Protein AF-A0A7Y0X6C0-F1 (afdb_monomer_lite)

Foldseek 3Di:
DQDPVNPPPDDPVLVVQQEQPALCSQLQCQQPNPRPHHDDDPVSVVSNVVDPSNDHPDPPDDDDDDPPDPDPPDDDD

pLDDT: mean 77.02, std 15.16, range [38.78, 95.25]

Secondary structure (DSSP, 8-state):
---GGGSS-S-HHHHHHSB--SHHHHHHHHHH---S--B--HHHHHHHTTSTT-----S----------TT--S---

Sequence (77 aa):
ARTFSSGGALSDKDKKEAMATTGKRLAEQIGKGNERIIFSIINKFGTAVTLPECYNDSPDIIVLVDEGHRSQNGSNN

Structure (mmCIF, N/CA/C/O backbone):
data_AF-A0A7Y0X6C0-F1
#
_entry.id   AF-A0A7Y0X6C0-F1
#
loop_
_atom_site.group_PDB
_atom_site.id
_atom_site.type_symbol
_atom_site.label_atom_id
_atom_site.label_alt_id
_atom_site.label_comp_id
_atom_site.label_asym_id
_atom_site.label_entity_id
_atom_site.label_seq_id
_atom_site.pdbx_PDB_ins_code
_atom_site.Cartn_x
_atom_site.Cartn_y
_atom_site.Cartn_z
_atom_site.occupancy
_atom_site.B_iso_or_equiv
_atom_site.auth_seq_id
_atom_site.auth_comp_id
_atom_site.auth_asym_id
_atom_site.auth_atom_id
_atom_site.pdbx_PDB_model_num
ATOM 1 N N . ALA A 1 1 ? 11.398 3.258 -22.926 1.00 49.94 1 ALA A N 1
ATOM 2 C CA . ALA A 1 1 ? 10.834 2.230 -22.029 1.00 49.94 1 ALA A CA 1
ATOM 3 C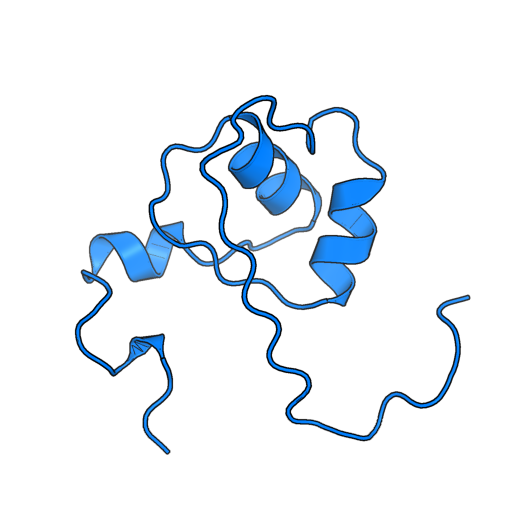 C . ALA A 1 1 ? 9.395 2.617 -21.703 1.00 49.94 1 ALA A C 1
ATOM 5 O O . ALA A 1 1 ? 9.178 3.764 -21.332 1.00 49.94 1 ALA A O 1
ATOM 6 N N . ARG A 1 2 ? 8.411 1.733 -21.908 1.00 52.22 2 ARG A N 1
ATOM 7 C CA . ARG A 1 2 ? 7.038 1.971 -21.436 1.00 52.22 2 ARG A CA 1
ATOM 8 C C . ARG A 1 2 ? 6.998 1.559 -19.969 1.00 52.22 2 ARG A C 1
ATOM 10 O O . ARG A 1 2 ? 7.168 0.385 -19.672 1.00 52.22 2 ARG A O 1
ATOM 17 N N . THR A 1 3 ? 6.860 2.519 -19.059 1.00 62.34 3 THR A N 1
ATOM 18 C CA . THR A 1 3 ? 6.634 2.222 -17.638 1.00 62.34 3 THR A CA 1
ATOM 19 C C . THR A 1 3 ? 5.255 1.584 -17.480 1.00 62.34 3 THR A C 1
ATOM 21 O O . THR A 1 3 ? 4.370 1.840 -18.300 1.00 62.34 3 THR A O 1
ATOM 24 N N . PHE A 1 4 ? 5.038 0.782 -16.435 1.00 66.12 4 PHE A N 1
ATOM 25 C CA . PHE A 1 4 ? 3.728 0.177 -16.150 1.00 66.12 4 PHE A CA 1
ATOM 26 C C . PHE A 1 4 ? 2.596 1.225 -16.176 1.00 66.12 4 PHE A C 1
ATOM 28 O O . PHE A 1 4 ? 1.533 1.006 -16.755 1.00 66.12 4 PHE A O 1
ATOM 35 N N . SER A 1 5 ? 2.874 2.433 -15.678 1.00 64.75 5 SER A N 1
ATOM 36 C CA . SER A 1 5 ? 1.940 3.562 -15.684 1.00 64.75 5 SER A CA 1
ATOM 37 C C . SER A 1 5 ? 1.551 4.072 -17.082 1.00 64.75 5 SER A C 1
ATOM 39 O O . SER A 1 5 ? 0.503 4.694 -17.239 1.00 64.75 5 SER A O 1
ATOM 41 N N . SER A 1 6 ? 2.375 3.817 -18.102 1.00 64.19 6 SER A N 1
ATOM 42 C CA . SER A 1 6 ? 2.127 4.188 -19.505 1.00 64.19 6 SER A CA 1
ATOM 43 C C . SER A 1 6 ? 1.381 3.114 -20.311 1.00 64.19 6 SER A C 1
ATOM 45 O O . SER A 1 6 ? 1.048 3.344 -21.470 1.00 64.19 6 SER A O 1
ATOM 47 N N . GLY A 1 7 ? 1.097 1.952 -19.709 1.00 67.94 7 GLY A N 1
ATOM 48 C CA . GLY A 1 7 ? 0.433 0.815 -20.358 1.00 67.94 7 GLY A CA 1
ATOM 49 C C . GLY A 1 7 ? -1.092 0.919 -20.484 1.00 67.94 7 GLY A C 1
ATOM 50 O O . GLY A 1 7 ? -1.724 -0.057 -20.865 1.00 67.94 7 GLY A O 1
ATOM 5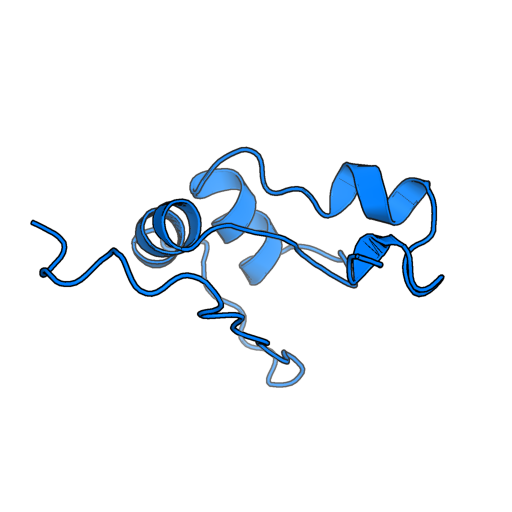1 N N . GLY A 1 8 ? -1.701 2.061 -20.143 1.00 68.94 8 GLY A N 1
ATOM 52 C CA . GLY A 1 8 ? -3.157 2.270 -20.220 1.00 68.94 8 GLY A CA 1
ATOM 53 C C . GLY A 1 8 ? -3.968 1.679 -19.056 1.00 68.94 8 GLY A C 1
ATOM 54 O O . GLY A 1 8 ? -5.181 1.836 -19.019 1.00 68.94 8 GLY A O 1
ATOM 55 N N . ALA A 1 9 ? -3.313 1.038 -18.082 1.00 71.19 9 ALA A N 1
ATOM 56 C CA . ALA A 1 9 ? -3.959 0.430 -16.915 1.00 71.19 9 ALA A CA 1
ATOM 57 C C . ALA A 1 9 ? -4.334 1.426 -15.794 1.00 71.19 9 ALA A C 1
ATOM 59 O O . ALA A 1 9 ? -4.984 1.028 -14.826 1.00 71.19 9 ALA A O 1
ATOM 60 N N . LEU A 1 10 ? -3.921 2.694 -15.905 1.00 69.19 10 LEU A N 1
ATOM 61 C CA . LEU A 1 10 ? -4.217 3.766 -14.950 1.00 69.19 10 LEU A CA 1
ATOM 62 C C . LEU A 1 10 ? -4.998 4.875 -15.646 1.00 69.19 10 LEU A C 1
ATOM 64 O O . LEU A 1 10 ? -4.538 5.391 -16.670 1.00 69.19 10 LEU A O 1
ATOM 68 N N . SER A 1 11 ? -6.121 5.292 -15.061 1.00 71.62 11 SER A N 1
ATOM 69 C CA . SER A 1 11 ? -6.735 6.567 -15.428 1.00 71.62 11 SER A CA 1
ATOM 70 C C . SER A 1 11 ? -5.877 7.734 -14.923 1.00 71.62 11 SER A C 1
ATOM 72 O O . SER A 1 11 ? -5.024 7.577 -14.045 1.00 71.62 11 SER A O 1
ATOM 74 N N . ASP A 1 12 ? -6.089 8.937 -15.457 1.00 68.44 12 ASP A N 1
ATOM 75 C CA . ASP A 1 12 ? -5.340 10.118 -15.009 1.00 68.44 12 ASP A CA 1
ATOM 76 C C . ASP A 1 12 ? -5.634 10.492 -13.547 1.00 68.44 12 ASP A C 1
ATOM 78 O O . ASP A 1 12 ? -4.768 11.051 -12.871 1.00 68.44 12 ASP A O 1
ATOM 82 N N . LYS A 1 13 ? -6.812 10.115 -13.030 1.00 65.62 13 LYS A N 1
ATOM 83 C CA . LYS A 1 13 ? -7.144 10.233 -11.606 1.00 65.62 13 LYS A CA 1
ATOM 84 C C . LYS A 1 13 ? -6.334 9.241 -10.766 1.00 65.62 13 LYS A C 1
ATOM 86 O O . LYS A 1 13 ? -5.704 9.651 -9.792 1.00 65.62 13 LYS A O 1
ATOM 91 N N . ASP A 1 14 ? -6.260 7.983 -11.206 1.00 68.12 14 ASP A N 1
ATOM 92 C CA . 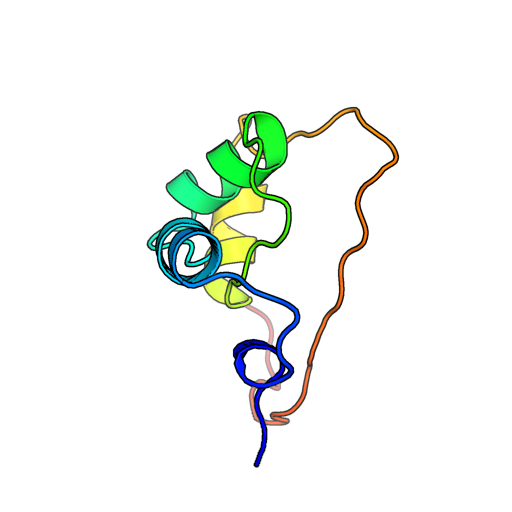ASP A 1 14 ? -5.498 6.937 -10.512 1.00 68.12 14 ASP A CA 1
ATOM 93 C C . ASP A 1 14 ? -4.016 7.301 -10.422 1.00 68.12 14 ASP A C 1
ATOM 95 O O . ASP A 1 14 ? -3.397 7.090 -9.391 1.00 68.12 14 ASP A O 1
ATOM 99 N N . LYS A 1 15 ? -3.433 7.921 -11.457 1.00 67.56 15 LYS A N 1
ATOM 100 C CA . LYS A 1 15 ? -2.013 8.322 -11.437 1.00 67.56 15 LYS A CA 1
ATOM 101 C C . LYS A 1 15 ? -1.669 9.281 -10.297 1.00 67.56 15 LYS A C 1
ATOM 103 O O . LYS A 1 15 ? -0.570 9.196 -9.754 1.00 67.56 15 LYS A O 1
ATOM 108 N N . LYS A 1 16 ? -2.571 10.208 -9.958 1.00 67.25 16 LYS A N 1
ATOM 109 C CA . LYS A 1 16 ? -2.317 11.226 -8.928 1.00 67.25 16 LYS A CA 1
ATOM 110 C C . LYS A 1 16 ? -2.472 10.657 -7.517 1.00 67.25 16 LYS A C 1
ATOM 112 O O . LYS A 1 16 ? -1.710 11.032 -6.632 1.00 67.25 16 LYS A O 1
ATOM 117 N N . GLU A 1 17 ? -3.432 9.758 -7.324 1.00 66.88 17 GLU A N 1
ATOM 118 C CA . GLU A 1 17 ? -3.716 9.118 -6.031 1.00 66.88 17 GLU A CA 1
ATOM 119 C C . GLU A 1 17 ? -2.792 7.913 -5.763 1.00 66.88 17 GLU A C 1
ATOM 121 O O . GLU A 1 17 ? -2.445 7.644 -4.613 1.00 66.88 17 GLU A O 1
ATOM 126 N N . ALA A 1 18 ? -2.297 7.248 -6.813 1.00 66.38 18 ALA A N 1
ATOM 127 C CA . ALA A 1 18 ? -1.441 6.066 -6.709 1.00 66.38 18 ALA A CA 1
ATOM 128 C C . ALA A 1 18 ? -0.005 6.354 -6.245 1.00 66.38 18 ALA A C 1
ATOM 130 O O . ALA A 1 18 ? 0.723 5.415 -5.934 1.00 66.38 18 ALA A O 1
ATOM 131 N N . MET A 1 19 ? 0.449 7.612 -6.216 1.00 68.38 19 MET A N 1
ATOM 132 C CA . MET A 1 19 ? 1.800 7.937 -5.749 1.00 68.38 19 MET A CA 1
ATOM 133 C C . MET A 1 19 ? 1.821 8.143 -4.234 1.00 68.38 19 MET A C 1
ATOM 135 O O . MET A 1 19 ? 1.471 9.215 -3.736 1.00 68.38 19 MET A O 1
ATOM 139 N N . ALA A 1 20 ? 2.324 7.154 -3.494 1.00 68.44 20 ALA A N 1
ATOM 140 C CA . ALA A 1 20 ? 2.565 7.318 -2.066 1.00 68.44 20 ALA A CA 1
ATOM 141 C C . ALA A 1 20 ? 3.701 8.331 -1.837 1.00 68.44 20 ALA A C 1
ATOM 143 O O . ALA A 1 20 ? 4.876 8.083 -2.136 1.00 68.44 20 ALA A O 1
ATOM 144 N N . THR A 1 21 ? 3.373 9.510 -1.311 1.00 75.94 21 THR A N 1
ATOM 145 C CA . THR A 1 21 ? 4.350 10.587 -1.083 1.00 75.94 21 THR A CA 1
ATOM 146 C C . THR A 1 21 ? 5.262 10.297 0.112 1.00 75.94 21 THR A C 1
ATOM 148 O O . THR A 1 21 ? 6.445 10.629 0.057 1.00 75.94 21 THR A O 1
ATOM 151 N N . THR A 1 22 ? 4.762 9.591 1.135 1.00 86.19 22 THR A N 1
ATOM 152 C CA . THR A 1 22 ? 5.477 9.240 2.377 1.00 86.19 22 THR A CA 1
ATOM 153 C C . THR A 1 22 ? 5.177 7.802 2.828 1.00 86.19 22 THR A C 1
ATOM 155 O O . THR A 1 22 ? 4.198 7.206 2.381 1.00 86.19 22 THR A O 1
ATOM 158 N N . GLY A 1 23 ? 5.995 7.249 3.736 1.00 88.00 23 GLY A N 1
ATOM 159 C CA . GLY A 1 23 ? 5.745 5.930 4.341 1.00 88.00 23 GLY A CA 1
ATOM 160 C C . GLY A 1 23 ? 4.441 5.873 5.145 1.00 88.00 23 GLY A C 1
ATOM 161 O O . GLY A 1 23 ? 3.678 4.927 5.002 1.00 88.00 23 GLY A O 1
ATOM 162 N N . LYS A 1 24 ? 4.113 6.935 5.894 1.00 91.19 24 LYS A N 1
ATOM 163 C CA . LYS A 1 24 ? 2.819 7.055 6.588 1.00 91.19 24 LYS A CA 1
ATOM 164 C C . LYS A 1 24 ? 1.637 7.028 5.620 1.00 91.19 24 LYS A C 1
ATOM 166 O O . LYS A 1 24 ? 0.675 6.302 5.841 1.00 91.19 24 LYS A O 1
ATOM 171 N N . ARG A 1 25 ? 1.727 7.776 4.515 1.00 89.56 25 ARG A N 1
ATOM 172 C CA . ARG A 1 25 ? 0.672 7.777 3.497 1.00 89.56 25 ARG A CA 1
ATOM 173 C C . ARG A 1 25 ? 0.493 6.390 2.881 1.00 89.56 25 ARG A C 1
ATOM 175 O O . ARG A 1 25 ? -0.636 5.970 2.682 1.00 89.56 25 ARG A O 1
ATOM 182 N N . LEU A 1 26 ? 1.590 5.680 2.616 1.00 92.00 26 LEU A N 1
ATOM 183 C CA . LEU A 1 26 ? 1.540 4.308 2.115 1.00 92.00 26 LEU A CA 1
ATOM 184 C C . LEU A 1 26 ? 0.865 3.354 3.107 1.00 92.00 26 LEU A C 1
ATOM 186 O O . LEU A 1 26 ? 0.045 2.545 2.694 1.00 92.00 26 LEU A O 1
ATOM 190 N N . ALA A 1 27 ? 1.181 3.467 4.397 1.00 93.31 27 ALA A N 1
ATOM 191 C CA . ALA A 1 27 ? 0.570 2.656 5.443 1.00 93.31 27 ALA A CA 1
ATOM 192 C C . ALA A 1 27 ? -0.954 2.865 5.503 1.00 93.31 27 ALA A C 1
ATOM 194 O O . ALA A 1 27 ? -1.712 1.901 5.476 1.00 93.31 27 ALA A O 1
ATOM 195 N N . GLU A 1 28 ? -1.406 4.124 5.464 1.00 91.81 28 GLU A N 1
ATOM 196 C CA . GLU A 1 28 ? -2.832 4.466 5.374 1.00 91.81 28 GLU A CA 1
ATOM 197 C C . GLU A 1 28 ? -3.494 3.904 4.106 1.00 91.81 28 GLU A C 1
ATOM 199 O O . GLU A 1 28 ? -4.608 3.392 4.183 1.00 91.81 28 GLU A O 1
ATOM 204 N N . GLN A 1 29 ? -2.824 3.984 2.950 1.00 91.25 29 GLN A N 1
ATOM 205 C CA . GLN A 1 29 ? -3.340 3.449 1.685 1.00 91.25 29 GLN A CA 1
ATOM 206 C C . GLN A 1 29 ? -3.452 1.924 1.706 1.00 91.25 29 GLN A C 1
ATOM 208 O O . GLN A 1 29 ? -4.435 1.384 1.213 1.00 91.25 29 GLN A O 1
ATOM 213 N N . ILE A 1 30 ? -2.486 1.231 2.313 1.00 90.88 30 ILE A N 1
ATOM 214 C CA . ILE A 1 30 ? -2.540 -0.224 2.473 1.00 90.88 30 ILE A CA 1
ATOM 215 C C . ILE A 1 30 ? -3.698 -0.609 3.391 1.00 90.88 30 ILE A C 1
ATOM 217 O O . ILE A 1 30 ? -4.481 -1.473 3.018 1.00 90.88 30 ILE A O 1
ATOM 221 N N . GLY A 1 31 ? -3.825 0.010 4.567 1.00 90.94 31 GLY A N 1
ATOM 222 C CA . GLY A 1 31 ? -4.797 -0.451 5.560 1.00 90.94 31 GLY A CA 1
ATOM 223 C C . GLY A 1 31 ? -6.220 0.078 5.395 1.00 90.94 31 GLY A C 1
ATOM 224 O O . GLY A 1 31 ? -7.163 -0.540 5.877 1.00 90.94 31 GLY A O 1
ATOM 225 N N . LYS A 1 32 ? -6.399 1.245 4.767 1.00 85.31 32 LYS A N 1
ATOM 226 C CA . LYS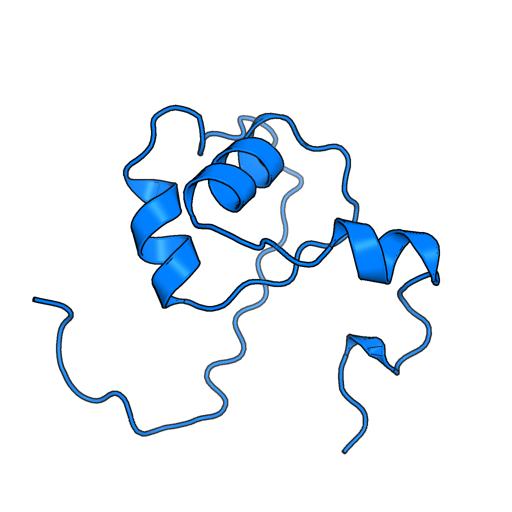 A 1 32 ? -7.702 1.939 4.691 1.00 85.31 32 LYS A CA 1
ATOM 227 C C . LYS A 1 32 ? -7.993 2.564 3.324 1.00 85.31 32 LYS A C 1
ATOM 229 O O . LYS A 1 32 ? -9.020 3.228 3.174 1.00 85.31 32 LYS A O 1
ATOM 234 N N . GLY A 1 33 ? -7.083 2.429 2.362 1.00 79.69 33 GLY A N 1
ATOM 235 C CA . GLY A 1 33 ? -7.225 2.997 1.027 1.00 79.69 33 GLY A CA 1
ATOM 236 C C . GLY A 1 33 ? -8.227 2.236 0.160 1.00 79.69 33 GLY A C 1
ATOM 237 O O . GLY A 1 33 ? -8.462 1.049 0.354 1.00 79.69 33 GLY A O 1
ATOM 238 N N . ASN A 1 34 ? -8.795 2.935 -0.823 1.00 80.56 34 ASN A N 1
ATOM 239 C CA . ASN A 1 34 ? -9.635 2.355 -1.884 1.00 80.56 34 ASN A CA 1
ATOM 240 C C . ASN A 1 34 ? -8.932 2.428 -3.253 1.00 80.56 34 ASN A C 1
ATOM 242 O O . ASN A 1 34 ? -9.549 2.227 -4.302 1.00 80.56 34 ASN A O 1
ATOM 246 N N . GLU A 1 35 ? -7.647 2.782 -3.261 1.00 83.88 35 GLU A N 1
ATOM 247 C CA . GLU A 1 35 ? -6.838 2.903 -4.460 1.00 83.88 35 GLU A CA 1
ATOM 248 C C . GLU A 1 35 ? -6.633 1.529 -5.112 1.00 83.88 35 GLU A C 1
ATOM 250 O O . GLU A 1 35 ? -6.079 0.610 -4.513 1.00 83.88 35 GLU A O 1
ATOM 255 N N . ARG A 1 36 ? -7.028 1.396 -6.386 1.00 83.00 36 ARG A N 1
ATOM 256 C CA . ARG A 1 36 ? -6.882 0.136 -7.140 1.00 83.00 36 ARG A CA 1
ATOM 257 C C . ARG A 1 36 ? -5.421 -0.277 -7.329 1.00 83.00 36 ARG A C 1
ATOM 259 O O . ARG A 1 36 ? -5.123 -1.456 -7.485 1.00 83.00 36 ARG A O 1
ATOM 266 N N . ILE A 1 37 ? -4.523 0.700 -7.435 1.00 86.69 37 ILE A N 1
ATOM 267 C CA . ILE A 1 37 ? -3.100 0.499 -7.709 1.00 86.69 37 ILE A CA 1
ATOM 268 C C . ILE A 1 37 ? -2.321 1.529 -6.897 1.00 86.69 37 ILE A C 1
ATOM 270 O O . ILE A 1 37 ? -2.638 2.715 -6.946 1.00 86.69 37 ILE A O 1
ATOM 274 N N . ILE A 1 38 ? -1.282 1.084 -6.192 1.00 87.56 38 ILE A N 1
ATOM 275 C CA . ILE A 1 38 ? -0.386 1.940 -5.412 1.00 87.56 38 ILE A CA 1
ATOM 276 C C . ILE A 1 38 ? 1.037 1.735 -5.936 1.00 87.56 38 ILE A C 1
ATOM 278 O O . ILE A 1 38 ? 1.537 0.612 -5.967 1.00 87.56 38 ILE A O 1
ATOM 282 N N . PHE A 1 39 ? 1.703 2.818 -6.334 1.00 87.38 39 PHE A N 1
ATOM 283 C CA . PHE A 1 39 ? 3.128 2.814 -6.658 1.00 87.38 39 PHE A CA 1
ATOM 284 C C . PHE A 1 39 ? 3.918 3.389 -5.491 1.00 87.38 39 PHE A C 1
ATOM 286 O O . PHE A 1 39 ? 3.686 4.513 -5.035 1.00 87.38 39 PHE A O 1
ATOM 293 N N . SER A 1 40 ? 4.908 2.628 -5.042 1.00 86.25 40 SER A N 1
ATOM 294 C CA . SER A 1 40 ? 5.830 3.042 -3.997 1.00 86.25 40 SER A CA 1
ATOM 295 C C . SER A 1 40 ? 7.245 2.561 -4.301 1.00 86.25 40 SER A C 1
ATOM 297 O O . SER A 1 40 ? 7.462 1.719 -5.167 1.00 86.25 40 SER A O 1
ATOM 299 N N . ILE A 1 41 ? 8.209 3.117 -3.573 1.00 86.50 41 ILE A N 1
ATOM 300 C CA . ILE A 1 41 ? 9.600 2.665 -3.557 1.00 86.50 41 ILE A CA 1
ATOM 301 C C . ILE A 1 41 ? 9.874 1.899 -2.263 1.00 86.50 41 ILE A C 1
ATOM 303 O O . ILE A 1 41 ? 9.260 2.182 -1.228 1.00 86.50 41 ILE A O 1
ATOM 307 N N . ILE A 1 42 ? 10.844 0.985 -2.301 1.00 85.25 42 ILE A N 1
ATOM 308 C CA . ILE A 1 42 ? 11.133 0.067 -1.191 1.00 85.25 42 ILE A CA 1
ATOM 309 C C . ILE A 1 42 ? 11.417 0.788 0.137 1.00 85.25 42 ILE A C 1
ATOM 311 O O . ILE A 1 42 ? 10.895 0.388 1.172 1.00 85.25 42 ILE A O 1
ATOM 315 N N . ASN A 1 43 ? 12.128 1.922 0.118 1.00 83.31 43 ASN A N 1
ATOM 316 C CA . ASN A 1 43 ? 12.429 2.683 1.339 1.00 83.31 43 ASN A CA 1
ATOM 317 C C . ASN A 1 43 ? 11.158 3.201 2.038 1.00 83.31 43 ASN A C 1
ATOM 319 O O . ASN A 1 43 ? 11.076 3.186 3.263 1.00 83.31 43 ASN A O 1
ATOM 323 N N . LYS A 1 44 ? 10.139 3.626 1.275 1.00 86.88 44 LYS A N 1
ATOM 324 C CA . LYS A 1 44 ? 8.852 4.073 1.841 1.00 86.88 44 LYS A CA 1
ATOM 325 C C . LYS A 1 44 ? 8.051 2.900 2.391 1.00 86.88 44 LYS A C 1
ATOM 327 O O . LYS A 1 44 ? 7.393 3.060 3.413 1.00 86.88 44 LYS A O 1
ATOM 332 N N . PHE A 1 45 ? 8.128 1.743 1.732 1.00 89.00 45 PHE A N 1
ATOM 333 C CA . PHE A 1 45 ? 7.540 0.503 2.232 1.00 89.00 45 PHE A CA 1
ATOM 334 C C . PHE A 1 45 ? 8.173 0.084 3.561 1.00 89.00 45 PHE A C 1
ATOM 336 O O . PHE A 1 45 ? 7.447 -0.154 4.519 1.00 89.00 45 PHE A O 1
ATOM 343 N N . GLY A 1 46 ? 9.504 0.132 3.670 1.00 88.19 46 GLY A N 1
ATOM 344 C CA . GLY A 1 46 ? 10.219 -0.139 4.921 1.00 88.19 46 GLY A CA 1
ATOM 345 C C . GLY A 1 46 ? 9.785 0.760 6.085 1.00 88.19 46 GLY A C 1
ATOM 346 O O . GLY A 1 46 ? 9.681 0.290 7.210 1.00 88.19 46 GLY A O 1
ATOM 347 N N . THR A 1 47 ? 9.465 2.033 5.829 1.00 92.00 47 THR A N 1
ATOM 348 C CA . THR A 1 47 ? 8.874 2.911 6.856 1.00 92.00 47 THR A CA 1
ATOM 349 C C . THR A 1 47 ? 7.404 2.589 7.134 1.00 92.00 47 THR A C 1
ATOM 351 O O . THR A 1 47 ? 6.972 2.700 8.271 1.00 92.00 47 THR A O 1
ATOM 354 N N . ALA A 1 48 ? 6.618 2.227 6.119 1.00 93.12 48 ALA A N 1
ATOM 355 C CA . ALA A 1 48 ? 5.191 1.956 6.280 1.00 93.12 48 ALA A CA 1
ATOM 356 C C . ALA A 1 48 ? 4.934 0.745 7.183 1.00 93.12 48 ALA A C 1
ATOM 358 O O . ALA A 1 48 ? 4.103 0.826 8.077 1.00 93.12 48 ALA A O 1
ATOM 359 N N . VAL A 1 49 ? 5.687 -0.344 6.999 1.00 91.94 49 VAL A N 1
ATOM 360 C CA . VAL A 1 49 ? 5.475 -1.609 7.729 1.00 91.94 49 VAL A CA 1
ATOM 361 C C . VAL A 1 49 ? 5.741 -1.524 9.235 1.00 91.94 49 VAL A C 1
ATOM 363 O O . VAL A 1 49 ? 5.369 -2.435 9.967 1.00 91.94 49 VAL A O 1
ATOM 366 N N . THR A 1 50 ? 6.375 -0.451 9.719 1.00 94.62 50 THR A N 1
ATOM 367 C CA . THR A 1 50 ? 6.559 -0.218 11.162 1.00 94.62 50 THR A CA 1
ATOM 368 C C . THR A 1 50 ? 5.353 0.466 11.808 1.00 94.62 50 THR A C 1
ATOM 370 O O . THR A 1 50 ? 5.285 0.562 13.033 1.00 94.62 50 THR A O 1
ATOM 373 N N . LEU A 1 51 ? 4.409 0.951 10.999 1.00 95.25 51 LEU A N 1
ATOM 374 C CA . LEU A 1 51 ? 3.238 1.685 11.450 1.00 95.25 51 LEU A CA 1
ATOM 375 C C . LEU A 1 51 ? 2.038 0.741 11.625 1.00 95.25 51 LEU A C 1
ATOM 377 O O . LEU A 1 51 ? 1.774 -0.079 10.743 1.00 95.25 51 LEU A O 1
ATOM 381 N N . PRO A 1 52 ? 1.266 0.867 12.719 1.00 93.81 52 PRO A N 1
ATOM 382 C CA . PRO A 1 52 ? 0.126 -0.010 12.994 1.00 93.81 52 PRO A CA 1
ATOM 383 C C . PRO A 1 52 ? -0.995 0.116 11.955 1.00 93.81 52 PRO A C 1
ATOM 385 O O . PRO A 1 52 ? -1.750 -0.827 11.746 1.00 93.81 52 PRO A O 1
ATOM 388 N N . GLU A 1 53 ? -1.114 1.266 11.289 1.00 91.25 53 GLU A N 1
ATOM 389 C CA . GLU A 1 53 ? -2.066 1.473 10.200 1.00 91.25 53 GLU A CA 1
ATOM 390 C C . GLU A 1 53 ? -1.707 0.721 8.907 1.00 91.25 53 GLU A C 1
ATOM 392 O O . GLU A 1 53 ? -2.577 0.575 8.053 1.00 91.25 53 GLU A O 1
ATOM 397 N N . CYS A 1 54 ? -0.479 0.201 8.765 1.00 93.62 54 CYS A N 1
ATOM 398 C CA . CYS A 1 54 ? -0.060 -0.635 7.635 1.00 93.62 54 CYS A CA 1
ATOM 399 C C . CYS A 1 54 ? -0.562 -2.081 7.787 1.00 93.62 54 CYS A C 1
ATOM 401 O O . CYS A 1 54 ? 0.213 -3.038 7.739 1.00 93.62 54 CYS A O 1
ATOM 403 N N . TYR A 1 55 ? -1.864 -2.244 7.994 1.00 91.50 55 TYR A N 1
ATOM 404 C CA . TYR A 1 55 ? -2.504 -3.538 8.179 1.00 91.50 55 TYR A CA 1
ATOM 405 C C . TYR A 1 55 ? -3.773 -3.608 7.339 1.00 91.50 55 TYR A C 1
ATOM 407 O O . TYR A 1 55 ? -4.679 -2.800 7.523 1.00 91.50 55 TYR A O 1
ATOM 415 N N . ASN A 1 56 ? -3.817 -4.578 6.430 1.00 90.50 56 ASN A N 1
ATOM 416 C CA . ASN A 1 56 ? -4.982 -4.900 5.617 1.00 90.50 56 ASN A CA 1
ATOM 417 C C . ASN A 1 56 ? -5.350 -6.363 5.888 1.00 90.50 56 ASN A C 1
ATOM 419 O O . ASN A 1 56 ? -4.508 -7.246 5.725 1.00 90.50 56 ASN A O 1
ATOM 423 N N . ASP A 1 57 ? -6.571 -6.601 6.357 1.00 90.25 57 ASP A N 1
ATOM 424 C CA . ASP A 1 57 ? -7.099 -7.930 6.676 1.00 90.25 57 ASP A CA 1
ATOM 425 C C . ASP A 1 57 ? -7.710 -8.641 5.460 1.00 90.25 57 ASP A C 1
ATOM 427 O O . ASP A 1 57 ? -8.039 -9.828 5.536 1.00 90.25 57 ASP A O 1
ATOM 431 N N . SER A 1 58 ? -7.825 -7.947 4.326 1.00 88.25 58 SER A N 1
ATOM 432 C CA . SER A 1 58 ? -8.286 -8.527 3.074 1.00 88.25 58 SER A CA 1
ATOM 433 C C . SER A 1 58 ? -7.208 -9.414 2.441 1.00 88.25 58 SER A C 1
ATOM 435 O O . SER A 1 58 ? -6.062 -8.983 2.275 1.00 88.25 58 SER A O 1
ATOM 437 N N . PRO A 1 59 ? -7.561 -10.632 1.998 1.00 86.06 59 PRO A N 1
ATOM 438 C CA . PRO A 1 59 ? -6.666 -11.469 1.206 1.00 86.06 59 PRO A CA 1
ATOM 439 C C . PRO A 1 59 ? -6.513 -10.979 -0.248 1.00 86.06 59 PRO A C 1
ATOM 441 O O . PRO A 1 59 ? -5.661 -11.494 -0.971 1.00 86.06 59 PRO A O 1
ATOM 444 N N . ASP A 1 60 ? -7.302 -9.992 -0.690 1.00 88.56 60 ASP A N 1
ATOM 445 C CA . ASP A 1 60 ? -7.392 -9.547 -2.088 1.00 88.56 60 ASP A CA 1
ATOM 446 C C . ASP A 1 60 ? -6.332 -8.491 -2.456 1.00 88.56 60 ASP A C 1
ATOM 448 O O . ASP A 1 60 ? -6.618 -7.490 -3.118 1.00 88.56 60 ASP A O 1
ATOM 452 N N . ILE A 1 61 ? -5.084 -8.705 -2.032 1.00 86.88 61 ILE A N 1
ATOM 453 C CA . ILE A 1 61 ? -3.953 -7.826 -2.345 1.00 86.88 61 ILE A CA 1
ATOM 454 C C . ILE A 1 61 ? -2.893 -8.566 -3.164 1.00 86.88 61 ILE A C 1
ATOM 456 O O . ILE A 1 61 ? -2.393 -9.622 -2.783 1.00 86.88 61 ILE A O 1
ATOM 460 N N . ILE A 1 62 ? -2.517 -7.987 -4.307 1.00 88.88 62 ILE A N 1
ATOM 461 C CA . ILE A 1 62 ? -1.409 -8.475 -5.132 1.00 88.88 62 ILE A CA 1
ATOM 462 C C . ILE A 1 62 ? -0.260 -7.482 -5.018 1.00 88.88 62 ILE A C 1
ATOM 464 O O . ILE A 1 62 ? -0.407 -6.305 -5.345 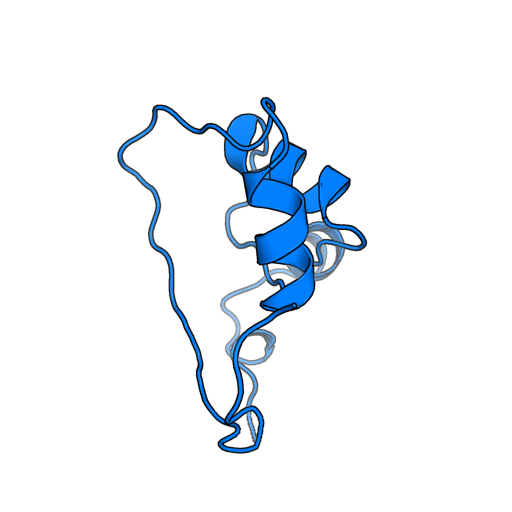1.00 88.88 62 ILE A O 1
ATOM 468 N N . VAL A 1 63 ? 0.903 -7.973 -4.595 1.00 87.19 63 VAL A N 1
ATOM 469 C CA . VAL A 1 63 ? 2.131 -7.181 -4.513 1.00 87.19 63 VAL A CA 1
ATOM 470 C C . VAL A 1 63 ? 3.055 -7.589 -5.654 1.00 87.19 63 VAL A C 1
ATOM 472 O O . VAL A 1 63 ? 3.482 -8.739 -5.739 1.00 87.19 63 VAL A O 1
ATOM 475 N N . LEU A 1 64 ? 3.363 -6.641 -6.539 1.00 87.69 64 LEU A N 1
ATOM 476 C CA . LEU A 1 64 ? 4.350 -6.809 -7.605 1.00 87.69 64 LEU A CA 1
ATOM 477 C C . LEU A 1 64 ? 5.617 -6.052 -7.217 1.00 87.69 64 LEU A C 1
ATOM 479 O O . LEU A 1 64 ? 5.567 -4.846 -6.977 1.00 87.69 64 LEU A O 1
ATOM 483 N N . VAL A 1 65 ? 6.744 -6.757 -7.165 1.00 82.50 65 VAL A N 1
ATOM 484 C CA . VAL A 1 65 ? 8.044 -6.174 -6.822 1.00 82.50 65 VAL A CA 1
ATOM 485 C C . VAL A 1 65 ? 8.921 -6.159 -8.069 1.00 82.50 65 VAL A C 1
ATOM 487 O O . VAL A 1 65 ? 9.176 -7.205 -8.664 1.00 82.50 65 VAL A O 1
ATOM 490 N N . ASP A 1 66 ? 9.363 -4.968 -8.470 1.00 79.00 66 ASP A N 1
ATOM 491 C CA . ASP A 1 66 ? 10.302 -4.774 -9.575 1.00 79.00 66 ASP A CA 1
ATOM 492 C C . ASP A 1 66 ? 11.687 -4.430 -9.009 1.00 79.00 66 ASP A C 1
ATOM 494 O O . ASP A 1 66 ? 11.991 -3.274 -8.717 1.00 79.00 66 ASP A O 1
ATOM 498 N N . GLU A 1 67 ? 12.531 -5.451 -8.833 1.00 65.81 67 GLU A N 1
ATOM 499 C CA . GLU A 1 67 ? 13.926 -5.319 -8.368 1.00 65.81 67 GLU A CA 1
ATOM 500 C C . GLU A 1 67 ? 14.891 -4.980 -9.521 1.00 65.81 67 GLU A C 1
ATOM 502 O O . GLU A 1 67 ? 16.055 -5.393 -9.563 1.00 65.81 67 GLU A O 1
ATOM 507 N N . GLY A 1 68 ? 14.400 -4.234 -10.509 1.00 57.19 68 GLY A N 1
ATOM 508 C CA . GLY A 1 68 ? 15.101 -3.866 -11.730 1.00 57.19 68 GLY A CA 1
ATOM 509 C C . GLY A 1 68 ? 16.234 -2.851 -11.567 1.00 57.19 68 GLY A C 1
ATOM 510 O O . GLY A 1 68 ? 16.473 -2.109 -12.507 1.00 57.19 68 GLY A O 1
ATOM 511 N N . HIS A 1 69 ? 16.948 -2.799 -10.435 1.00 55.28 69 HIS A N 1
ATOM 512 C CA . HIS A 1 69 ? 18.256 -2.138 -10.318 1.00 55.28 69 HIS A CA 1
ATOM 513 C C . HIS A 1 69 ? 19.122 -2.807 -9.236 1.00 55.28 69 HIS A C 1
ATOM 515 O O . HIS A 1 69 ? 19.091 -2.453 -8.057 1.00 55.28 69 HIS A O 1
ATOM 521 N N . ARG A 1 70 ? 19.966 -3.759 -9.664 1.00 59.16 70 ARG A N 1
ATOM 522 C CA . ARG A 1 70 ? 21.080 -4.308 -8.872 1.00 59.16 70 ARG A CA 1
ATOM 523 C C . ARG A 1 70 ? 22.120 -3.216 -8.584 1.00 59.16 70 ARG A C 1
ATOM 525 O O . ARG A 1 70 ? 23.125 -3.120 -9.279 1.00 59.16 70 ARG A O 1
ATOM 532 N N . SER A 1 71 ? 21.889 -2.395 -7.564 1.00 54.72 71 SER A N 1
ATOM 533 C CA . SER A 1 71 ? 22.965 -1.663 -6.879 1.00 54.72 71 SER A CA 1
ATOM 534 C C . SER A 1 71 ? 22.697 -1.378 -5.398 1.00 54.72 71 SER A C 1
ATOM 536 O O . SER A 1 71 ? 23.426 -0.589 -4.807 1.00 54.72 71 SER A O 1
ATOM 538 N N . GLN A 1 72 ? 21.714 -2.023 -4.763 1.00 50.19 72 GLN A N 1
ATOM 539 C CA . GLN A 1 72 ? 21.630 -2.066 -3.298 1.00 50.19 72 GLN A CA 1
ATOM 540 C C . GLN A 1 72 ? 21.947 -3.476 -2.794 1.00 50.19 72 GLN A C 1
ATOM 542 O O . GLN A 1 72 ? 21.095 -4.221 -2.327 1.00 50.19 72 GLN A O 1
ATOM 547 N N . ASN A 1 73 ? 23.222 -3.844 -2.924 1.00 49.75 73 ASN A N 1
ATOM 548 C CA . ASN A 1 73 ? 23.828 -4.885 -2.107 1.00 49.75 73 ASN A CA 1
ATOM 549 C C . ASN A 1 73 ? 24.207 -4.252 -0.762 1.00 49.75 73 ASN A C 1
ATOM 551 O O . ASN A 1 73 ? 25.188 -3.516 -0.692 1.00 49.75 73 ASN A O 1
ATOM 555 N N . GLY A 1 74 ? 23.458 -4.559 0.294 1.00 40.81 74 GLY A N 1
ATOM 556 C CA . GLY A 1 74 ? 23.841 -4.232 1.667 1.00 40.81 74 GLY A CA 1
ATOM 557 C C . GLY A 1 74 ? 22.633 -3.887 2.524 1.00 40.81 74 GLY A C 1
ATOM 558 O O . GLY A 1 74 ? 21.943 -2.917 2.253 1.00 40.81 74 GLY A O 1
ATOM 559 N N . SER A 1 75 ? 22.386 -4.721 3.531 1.00 43.34 75 SER A N 1
ATOM 560 C CA . SER A 1 75 ? 21.458 -4.533 4.654 1.00 43.34 75 SER A CA 1
ATOM 561 C C . SER A 1 75 ? 21.122 -3.073 4.995 1.00 43.34 75 SER A C 1
ATOM 563 O O . SER A 1 75 ? 22.030 -2.284 5.261 1.00 43.34 75 SER A O 1
ATOM 565 N N . ASN A 1 76 ? 19.823 -2.761 5.087 1.00 46.75 76 ASN A N 1
ATOM 566 C CA . ASN A 1 76 ? 19.334 -1.568 5.782 1.00 46.75 76 ASN A CA 1
ATOM 567 C C . ASN A 1 76 ? 19.830 -1.611 7.234 1.00 46.75 76 ASN A C 1
ATOM 569 O O . ASN A 1 76 ? 19.480 -2.538 7.966 1.00 46.75 76 ASN A O 1
ATOM 573 N N . ASN A 1 77 ? 20.636 -0.624 7.618 1.00 38.78 77 ASN A N 1
ATOM 574 C CA . ASN A 1 77 ? 20.924 -0.289 9.010 1.00 38.78 77 ASN A CA 1
ATOM 575 C C . ASN A 1 77 ? 20.028 0.877 9.430 1.00 38.78 77 ASN A C 1
ATOM 577 O O . ASN A 1 77 ? 19.940 1.836 8.627 1.00 38.78 77 AS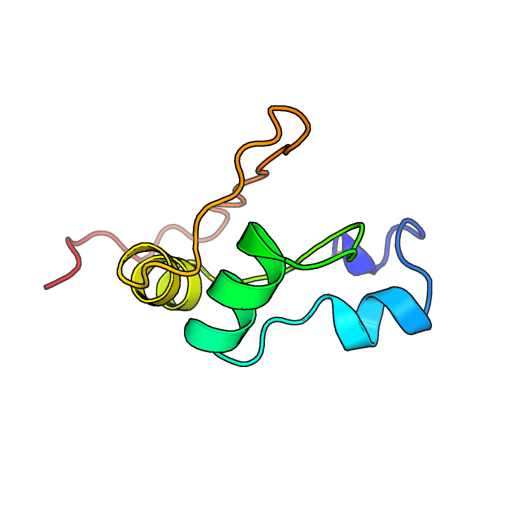N A O 1
#

Radius of gyration: 13.49 Å; chains: 1; bounding box: 34×23×35 Å

InterPro domains:
  IPR027417 P-loop containing nucleoside triphosphate hydrolase [G3DSA:3.40.50.300] (2-77)
  IPR040980 SWI2/SNF2 ATPase [PF18766] (13-75)
  IPR051268 Type I restriction enzyme R subunit [PTHR30195] (4-75)

Organism: Vibrio parahaemolyticus (NCBI:txid670)